Protein AF-A0A7K6ZBY2-F1 (afdb_monomer)

Structure (mmCIF, N/CA/C/O backbone):
data_AF-A0A7K6ZBY2-F1
#
_entry.id   AF-A0A7K6ZBY2-F1
#
loop_
_atom_site.group_PDB
_atom_site.id
_atom_site.type_symbol
_atom_site.label_atom_id
_atom_site.label_alt_id
_atom_site.label_comp_id
_atom_site.label_asym_id
_atom_site.label_entity_id
_atom_site.label_seq_id
_atom_site.pdbx_PDB_ins_code
_atom_site.Cartn_x
_atom_site.Cartn_y
_atom_site.Cartn_z
_atom_site.occupancy
_atom_site.B_iso_or_equiv
_atom_site.auth_seq_id
_atom_site.auth_comp_id
_atom_site.auth_asym_id
_atom_site.auth_atom_id
_atom_site.pdbx_PDB_model_num
ATOM 1 N N . ALA A 1 1 ? -10.768 9.739 -2.137 1.00 87.56 1 ALA A N 1
ATOM 2 C CA . ALA A 1 1 ? -9.295 9.856 -2.192 1.00 87.56 1 ALA A CA 1
ATOM 3 C C . ALA A 1 1 ? -8.799 11.018 -3.068 1.00 87.56 1 ALA A C 1
ATOM 5 O O . ALA A 1 1 ? -9.125 11.081 -4.249 1.00 87.56 1 ALA A O 1
ATOM 6 N N . THR A 1 2 ? -7.986 11.911 -2.498 1.00 94.75 2 THR A N 1
ATOM 7 C CA . THR A 1 2 ? -7.243 12.992 -3.180 1.00 94.75 2 THR A CA 1
ATOM 8 C C . THR A 1 2 ? -5.758 12.935 -2.790 1.00 94.75 2 THR A C 1
ATOM 10 O O . THR A 1 2 ? -5.388 12.206 -1.869 1.00 94.75 2 THR A O 1
ATOM 13 N N . GLY A 1 3 ? -4.892 13.732 -3.430 1.00 92.88 3 GLY A N 1
ATOM 14 C CA . GLY A 1 3 ? -3.460 13.811 -3.083 1.00 92.88 3 GLY A CA 1
ATOM 15 C C . GLY A 1 3 ? -3.172 14.161 -1.612 1.00 92.88 3 GLY A C 1
ATOM 16 O O . GLY A 1 3 ? -2.121 13.805 -1.085 1.00 92.88 3 GLY A O 1
ATOM 17 N N . SER A 1 4 ? -4.120 14.805 -0.923 1.00 96.12 4 SER A N 1
ATOM 18 C CA . SER A 1 4 ? -4.028 15.162 0.496 1.00 96.12 4 SER A CA 1
ATOM 19 C C . SER A 1 4 ? -4.631 14.121 1.446 1.00 96.12 4 SER A C 1
ATOM 21 O O . SER A 1 4 ? -4.537 14.307 2.662 1.00 96.12 4 SER A O 1
ATOM 23 N N . SER A 1 5 ? -5.239 13.042 0.943 1.00 98.19 5 SER A N 1
ATOM 24 C CA . SER A 1 5 ? -5.776 11.963 1.780 1.00 98.19 5 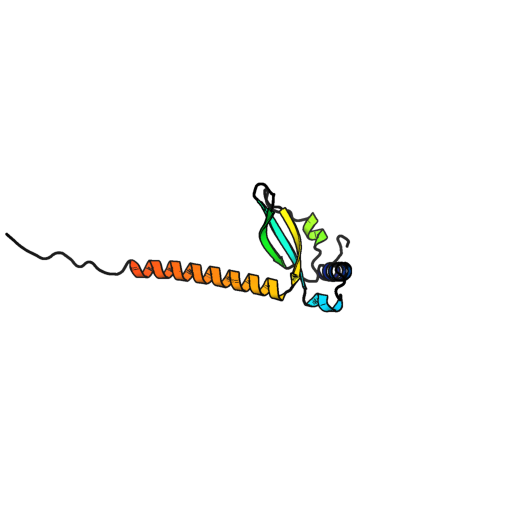SER A CA 1
ATOM 25 C C . SER A 1 5 ? -4.655 11.232 2.516 1.00 98.19 5 SER A C 1
ATOM 27 O O . SER A 1 5 ? -3.626 10.882 1.938 1.00 98.19 5 SER A O 1
ATOM 29 N N . SER A 1 6 ? -4.861 11.007 3.807 1.00 98.56 6 SER A N 1
ATOM 30 C CA . SER A 1 6 ? -3.983 10.209 4.656 1.00 98.56 6 SER A CA 1
ATOM 31 C C . SER A 1 6 ? -4.175 8.707 4.436 1.00 98.56 6 SER A C 1
ATOM 33 O O . SER A 1 6 ? -5.248 8.267 4.018 1.00 98.56 6 SER A O 1
ATOM 35 N N . ALA A 1 7 ? -3.168 7.899 4.772 1.00 98.44 7 ALA A N 1
ATOM 36 C CA . ALA A 1 7 ? -3.285 6.442 4.723 1.00 98.44 7 ALA A CA 1
ATOM 37 C C . ALA A 1 7 ? -4.473 5.934 5.558 1.00 98.44 7 ALA A C 1
ATOM 39 O O . ALA A 1 7 ? -5.233 5.088 5.090 1.00 98.44 7 ALA A O 1
ATOM 40 N N . ARG A 1 8 ? -4.699 6.503 6.751 1.00 98.31 8 ARG A N 1
ATOM 41 C CA . ARG A 1 8 ? -5.838 6.148 7.613 1.00 98.31 8 ARG A CA 1
ATOM 42 C C . ARG A 1 8 ? -7.190 6.431 6.952 1.00 98.31 8 ARG A C 1
ATOM 44 O O . ARG A 1 8 ? -8.109 5.625 7.081 1.00 98.31 8 ARG A O 1
ATOM 51 N N . GLU A 1 9 ? -7.331 7.563 6.266 1.00 98.56 9 GLU A N 1
ATOM 52 C CA . GLU A 1 9 ? -8.562 7.892 5.532 1.00 98.56 9 GLU A CA 1
ATOM 53 C C . GLU A 1 9 ? -8.794 6.909 4.384 1.00 98.56 9 GLU A C 1
ATOM 55 O O . GLU A 1 9 ? -9.900 6.395 4.245 1.00 98.56 9 GLU A O 1
ATOM 60 N N . LEU A 1 10 ? -7.745 6.561 3.632 1.00 98.50 10 LEU A N 1
ATOM 61 C CA . LEU A 1 10 ? -7.853 5.578 2.551 1.00 98.50 10 LEU A CA 1
ATOM 62 C C . LEU A 1 10 ? -8.201 4.173 3.060 1.00 98.50 10 LEU A C 1
ATOM 64 O O . LEU A 1 10 ? -8.990 3.482 2.422 1.00 98.50 10 LEU A O 1
ATOM 68 N N . VAL A 1 11 ? -7.676 3.761 4.221 1.00 98.62 11 VAL A N 1
ATOM 69 C CA . VAL A 1 11 ? -8.072 2.503 4.878 1.00 98.62 11 VAL A CA 1
ATOM 70 C C . VAL A 1 11 ? -9.563 2.518 5.213 1.00 98.62 11 VAL A C 1
ATOM 72 O O . VAL A 1 11 ? -10.265 1.562 4.898 1.00 98.62 11 VAL A O 1
ATOM 75 N N . LYS A 1 12 ? -10.073 3.600 5.815 1.00 98.62 12 LYS A N 1
ATOM 76 C CA . LYS A 1 12 ? -11.505 3.724 6.133 1.00 98.62 12 LYS A CA 1
ATOM 77 C C . LYS A 1 12 ? -12.379 3.701 4.875 1.00 98.62 12 LYS A C 1
ATOM 79 O O . LYS A 1 12 ? -13.380 2.991 4.867 1.00 98.62 12 LYS A O 1
ATOM 84 N N . GLU A 1 13 ? -11.999 4.433 3.824 1.00 98.19 13 GLU A N 1
ATOM 85 C CA . GLU A 1 13 ? -12.706 4.409 2.533 1.00 98.19 13 GLU A CA 1
ATOM 86 C C . GLU A 1 13 ? -12.712 2.991 1.933 1.00 98.19 13 GLU A C 1
ATOM 88 O O . GLU A 1 13 ? -13.734 2.536 1.426 1.00 98.19 13 GLU A O 1
ATOM 93 N N . ALA A 1 14 ? -11.586 2.273 1.987 1.00 98.12 14 ALA A N 1
ATOM 94 C CA . ALA A 1 14 ? -11.489 0.915 1.460 1.00 98.12 14 ALA A CA 1
ATOM 95 C C . ALA A 1 14 ? -12.365 -0.067 2.249 1.00 98.12 14 ALA A C 1
ATOM 97 O O . ALA A 1 14 ? -13.114 -0.829 1.643 1.00 98.12 14 ALA A O 1
ATOM 98 N N . LEU A 1 15 ? -12.316 -0.024 3.585 1.00 98.38 15 LEU A N 1
ATOM 99 C CA . LEU A 1 15 ? -13.144 -0.881 4.439 1.00 98.38 15 LEU A CA 1
ATOM 100 C C . LEU A 1 15 ? -14.633 -0.685 4.158 1.00 98.38 15 LEU A C 1
ATOM 102 O O . LEU A 1 15 ? -15.345 -1.667 3.979 1.00 98.38 15 LEU A O 1
ATOM 106 N N . GLU A 1 16 ? -15.080 0.564 4.040 1.00 98.00 16 GLU A N 1
ATOM 107 C CA . GLU A 1 16 ? -16.466 0.882 3.698 1.00 98.00 16 GLU A CA 1
ATOM 108 C C . GLU A 1 16 ? -16.878 0.279 2.347 1.00 98.00 16 GLU A C 1
ATOM 110 O O . GLU A 1 16 ? -17.920 -0.369 2.254 1.00 98.00 16 GLU A O 1
ATOM 115 N N . ARG A 1 17 ? -16.030 0.393 1.315 1.00 97.81 17 ARG A N 1
ATOM 116 C CA . ARG A 1 17 ? -16.286 -0.205 -0.011 1.00 97.81 17 ARG A CA 1
ATOM 117 C C . ARG A 1 17 ? -16.354 -1.732 0.017 1.00 97.81 17 ARG A C 1
ATOM 119 O O . ARG A 1 17 ? -17.066 -2.314 -0.795 1.00 97.81 17 ARG A O 1
ATOM 126 N N . TYR A 1 18 ? -15.633 -2.372 0.935 1.00 96.62 18 TYR A N 1
ATOM 127 C CA . TYR A 1 18 ? -15.691 -3.820 1.155 1.00 96.62 18 TYR A CA 1
ATOM 128 C C . TYR A 1 18 ? -16.816 -4.251 2.112 1.00 96.62 18 TYR A C 1
ATOM 130 O O . TYR A 1 18 ? -16.917 -5.434 2.430 1.00 96.62 18 TYR A O 1
ATOM 138 N N . GLY A 1 19 ? -17.662 -3.327 2.585 1.00 97.38 19 GLY A N 1
ATOM 139 C CA . GLY A 1 19 ? -18.739 -3.634 3.530 1.00 97.38 19 GLY A CA 1
ATOM 140 C C . GLY A 1 19 ? -18.250 -3.946 4.950 1.00 97.38 19 GLY A C 1
ATOM 141 O O . GLY A 1 19 ? -18.950 -4.604 5.718 1.00 97.38 19 GLY A O 1
ATOM 142 N N . LEU A 1 20 ? -17.044 -3.498 5.308 1.00 97.06 20 LEU A N 1
ATOM 143 C CA . LEU A 1 20 ? -16.429 -3.680 6.621 1.00 97.06 20 LEU A CA 1
ATOM 144 C C . LEU A 1 20 ? -16.550 -2.412 7.475 1.00 97.06 20 LEU A C 1
ATOM 146 O O . LEU A 1 20 ? -16.604 -1.287 6.979 1.00 97.06 20 LEU A O 1
ATOM 150 N N . SER A 1 21 ? -16.544 -2.585 8.799 1.00 97.50 21 SER A N 1
ATOM 151 C CA . SER A 1 21 ? -16.657 -1.459 9.729 1.00 97.50 21 SER A CA 1
ATOM 152 C C . SER A 1 21 ? -15.410 -0.577 9.707 1.00 97.50 21 SER A C 1
ATOM 154 O O . SER A 1 21 ? -14.311 -1.034 10.034 1.00 97.50 21 SER A O 1
ATOM 156 N N . GLN A 1 22 ? -15.589 0.721 9.457 1.00 97.81 22 GLN A N 1
ATOM 157 C CA . GLN A 1 22 ? -14.524 1.727 9.550 1.00 97.81 22 GLN A CA 1
ATOM 158 C C . GLN A 1 22 ? -13.925 1.839 10.965 1.00 97.81 22 GLN A C 1
ATOM 160 O O . GLN A 1 22 ? -12.796 2.310 11.120 1.00 97.81 22 GLN A O 1
ATOM 165 N N . LEU A 1 23 ? -14.635 1.368 12.000 1.00 97.50 23 LEU A N 1
ATOM 166 C CA . LEU A 1 23 ? -14.120 1.295 13.374 1.00 97.50 23 LEU A CA 1
ATOM 167 C C . LEU A 1 23 ? -12.948 0.311 13.493 1.00 97.50 23 LEU A C 1
ATOM 169 O O . LEU A 1 23 ? -12.048 0.519 14.304 1.00 97.50 23 LEU A O 1
ATOM 173 N N . SER A 1 24 ? -12.911 -0.719 12.641 1.00 97.19 24 SER A N 1
ATOM 174 C CA . SER A 1 24 ? -11.811 -1.687 12.590 1.00 97.19 24 SER A CA 1
ATOM 175 C C . SER A 1 24 ? -10.569 -1.177 11.855 1.00 97.19 24 SER A C 1
ATOM 177 O O . SER A 1 24 ? -9.575 -1.891 11.809 1.00 97.19 24 SER A O 1
ATOM 179 N N . ALA A 1 25 ? -10.555 0.064 11.345 1.00 97.62 25 ALA A N 1
ATOM 180 C CA . ALA A 1 25 ? -9.421 0.621 10.595 1.00 97.62 25 ALA A CA 1
ATOM 181 C C . ALA A 1 25 ? -8.072 0.522 11.328 1.00 97.62 25 ALA A C 1
ATOM 183 O O . ALA A 1 25 ? -7.038 0.396 10.684 1.00 97.62 25 ALA A O 1
ATOM 184 N N . GLY A 1 26 ? -8.070 0.533 12.666 1.00 97.06 26 GLY A N 1
ATOM 185 C CA . GLY A 1 26 ? -6.850 0.339 13.456 1.00 97.06 26 GLY A CA 1
ATOM 186 C C . GLY A 1 26 ? -6.220 -1.056 13.338 1.00 97.06 26 GLY A C 1
ATOM 187 O O . GLY A 1 26 ? -5.048 -1.201 13.655 1.00 97.06 26 GLY A O 1
ATOM 188 N N . GLN A 1 27 ? -6.967 -2.060 12.875 1.00 97.88 27 GLN A N 1
ATOM 189 C CA . GLN A 1 27 ? -6.497 -3.436 12.666 1.00 97.88 27 GLN A CA 1
ATOM 190 C C . GLN A 1 27 ? -5.902 -3.649 11.272 1.00 97.88 27 GLN A C 1
ATOM 192 O O . GLN A 1 27 ? -5.298 -4.689 11.015 1.00 97.88 27 GLN A O 1
ATOM 197 N N . TYR A 1 28 ? -6.059 -2.672 10.380 1.00 98.44 28 TYR A N 1
ATOM 198 C CA . TYR A 1 28 ? -5.570 -2.731 9.012 1.00 98.44 28 TYR A CA 1
ATOM 199 C C . TYR A 1 28 ? -4.431 -1.737 8.799 1.00 98.44 28 TYR A C 1
ATOM 201 O O . TYR A 1 28 ? -4.245 -0.771 9.551 1.00 98.44 28 TYR A O 1
ATOM 209 N N . ALA A 1 29 ? -3.647 -2.000 7.766 1.00 97.75 29 ALA A N 1
ATOM 210 C CA . ALA A 1 29 ? -2.607 -1.121 7.284 1.00 97.75 29 ALA A CA 1
ATOM 211 C C . ALA A 1 29 ? -2.713 -0.993 5.767 1.00 97.75 29 ALA A C 1
ATOM 213 O O . ALA A 1 29 ? -3.091 -1.940 5.076 1.00 97.75 29 ALA A O 1
ATOM 214 N N . LEU A 1 30 ? -2.372 0.191 5.262 1.00 98.31 30 LEU A N 1
ATOM 215 C CA . LEU A 1 30 ? -2.154 0.389 3.839 1.00 98.31 30 LEU A CA 1
ATOM 216 C C . LEU A 1 30 ? -0.675 0.136 3.551 1.00 98.31 30 LEU A C 1
ATOM 218 O O . LEU A 1 30 ? 0.192 0.728 4.196 1.00 98.31 30 LEU A O 1
ATOM 222 N N . CYS A 1 31 ? -0.393 -0.734 2.593 1.00 98.06 31 CYS A N 1
ATOM 223 C CA . CYS A 1 31 ? 0.957 -1.124 2.215 1.00 98.06 31 CYS A CA 1
ATOM 224 C C . CYS A 1 31 ? 1.268 -0.638 0.796 1.00 98.06 31 CYS A C 1
ATOM 226 O O . CYS A 1 31 ? 0.478 -0.856 -0.122 1.00 98.06 31 CYS A O 1
ATOM 228 N N . ASP A 1 32 ? 2.426 0.001 0.616 1.00 97.69 32 ASP A N 1
ATOM 229 C CA . ASP A 1 32 ? 3.037 0.233 -0.696 1.00 97.69 32 ASP A CA 1
ATOM 230 C C . ASP A 1 32 ? 3.823 -1.024 -1.077 1.00 97.69 32 ASP A C 1
ATOM 232 O O . ASP A 1 32 ? 4.852 -1.327 -0.470 1.00 97.69 32 ASP A O 1
ATOM 236 N N . VAL A 1 33 ? 3.283 -1.793 -2.022 1.00 97.62 33 VAL A N 1
ATOM 237 C CA . VAL A 1 33 ? 3.783 -3.111 -2.419 1.00 97.62 33 VAL A CA 1
ATOM 238 C C . VAL A 1 33 ? 4.457 -3.009 -3.778 1.00 97.62 33 VAL A C 1
ATOM 240 O O . VAL A 1 33 ? 3.858 -2.558 -4.758 1.00 97.62 33 VAL A O 1
ATOM 243 N N . ILE A 1 34 ? 5.705 -3.462 -3.840 1.00 97.69 34 ILE A N 1
ATOM 244 C CA . ILE A 1 34 ? 6.505 -3.542 -5.056 1.00 97.69 34 ILE A CA 1
ATOM 245 C C . ILE A 1 34 ? 6.596 -4.999 -5.491 1.00 97.69 34 ILE A C 1
ATOM 247 O O . ILE A 1 34 ? 6.818 -5.902 -4.685 1.00 97.69 34 ILE A O 1
ATOM 251 N N . GLY A 1 35 ? 6.433 -5.229 -6.785 1.00 97.50 35 GLY A N 1
ATOM 252 C CA . GLY A 1 35 ? 6.472 -6.563 -7.358 1.00 97.50 35 GLY A CA 1
ATOM 253 C C . GLY A 1 35 ? 6.659 -6.531 -8.861 1.00 97.50 35 GLY A C 1
ATOM 254 O O . GLY A 1 35 ? 6.902 -5.482 -9.460 1.00 97.50 35 GLY A O 1
ATOM 255 N N . LYS A 1 36 ? 6.524 -7.692 -9.483 1.00 97.12 36 LYS A N 1
ATOM 256 C CA . LYS A 1 36 ? 6.592 -7.866 -10.936 1.00 97.12 36 LYS A CA 1
ATOM 257 C C . LYS A 1 36 ? 5.535 -8.858 -11.390 1.00 97.12 36 LYS A C 1
ATOM 259 O O . LYS A 1 36 ? 4.996 -9.635 -10.605 1.00 97.12 36 LYS A O 1
ATOM 264 N N . PHE A 1 37 ? 5.219 -8.805 -12.674 1.00 95.12 37 PHE A N 1
ATOM 265 C CA . PHE A 1 37 ? 4.342 -9.776 -13.305 1.00 95.12 37 PHE A CA 1
ATOM 266 C C . PHE A 1 37 ? 5.200 -10.836 -13.988 1.00 95.12 37 PHE A C 1
ATOM 268 O O . PHE A 1 37 ? 5.943 -10.519 -14.914 1.00 95.12 37 PHE A O 1
ATOM 275 N N . GLU A 1 38 ? 5.103 -12.081 -13.532 1.00 93.25 38 GLU A N 1
ATOM 276 C CA . GLU A 1 38 ? 5.932 -13.184 -14.014 1.00 93.25 38 GLU A CA 1
ATOM 277 C C . GLU A 1 38 ? 5.121 -14.281 -14.707 1.00 93.25 38 GLU A C 1
ATOM 279 O O . GLU A 1 38 ? 3.933 -14.493 -14.441 1.00 93.25 38 GLU A O 1
ATOM 284 N N . GLY A 1 39 ? 5.806 -15.024 -15.578 1.00 91.62 39 GLY A N 1
ATOM 285 C CA . GLY A 1 39 ? 5.252 -16.161 -16.303 1.00 91.62 39 GLY A CA 1
ATOM 286 C C . GLY A 1 39 ? 4.326 -15.778 -17.467 1.00 91.62 39 GLY A C 1
ATOM 287 O O . GLY A 1 39 ? 4.004 -14.604 -17.665 1.00 91.62 39 GLY A O 1
ATOM 288 N N . PRO A 1 40 ? 3.881 -16.776 -18.251 1.00 92.00 40 PRO A N 1
ATOM 289 C CA . PRO A 1 40 ? 3.035 -16.556 -19.428 1.00 92.00 40 PRO A CA 1
ATOM 290 C C . PRO A 1 40 ? 1.683 -15.915 -19.077 1.00 92.00 40 PRO A C 1
ATOM 292 O O . PRO A 1 40 ? 1.157 -15.126 -19.854 1.00 92.00 40 PRO A O 1
ATOM 295 N N . GLU A 1 41 ? 1.160 -16.190 -17.880 1.00 93.38 41 GLU A N 1
ATOM 296 C CA . GLU A 1 41 ? -0.101 -15.624 -17.382 1.00 93.38 41 GLU A CA 1
ATOM 297 C C . GLU A 1 41 ? 0.056 -14.255 -16.706 1.00 93.38 41 GLU A C 1
ATOM 299 O O . GLU A 1 41 ? -0.929 -13.704 -16.221 1.00 93.38 41 GLU A O 1
ATOM 304 N N . LYS A 1 42 ? 1.277 -13.697 -16.649 1.00 92.00 42 LYS A N 1
ATOM 305 C CA . LYS A 1 42 ? 1.566 -12.427 -15.963 1.00 92.00 42 LYS A CA 1
ATOM 306 C C . LYS A 1 42 ? 0.984 -12.418 -14.545 1.00 92.00 42 LYS A C 1
ATOM 308 O O . LYS A 1 42 ? 0.208 -11.535 -14.183 1.00 92.00 42 LYS A O 1
ATOM 313 N N . ARG A 1 43 ? 1.340 -13.414 -13.730 1.00 95.81 43 ARG A N 1
ATOM 314 C CA . ARG A 1 43 ? 0.905 -13.472 -12.326 1.00 95.81 43 ARG A CA 1
ATOM 315 C C . ARG A 1 43 ? 1.730 -12.508 -11.490 1.00 95.81 43 ARG A C 1
ATOM 317 O O . ARG A 1 43 ? 2.935 -12.382 -11.689 1.00 95.81 43 ARG A O 1
ATOM 324 N N . TRP A 1 44 ? 1.074 -11.834 -10.555 1.00 96.31 44 TRP A N 1
ATOM 325 C CA . TRP A 1 44 ? 1.743 -10.923 -9.633 1.00 96.31 44 TRP A CA 1
ATOM 326 C C . TRP A 1 44 ? 2.644 -11.690 -8.665 1.00 96.31 44 TRP A C 1
ATOM 328 O O . TRP A 1 44 ? 2.184 -12.636 -8.027 1.00 96.31 44 TRP A O 1
ATOM 338 N N . GLN A 1 45 ? 3.896 -11.255 -8.550 1.00 96.06 45 GLN A N 1
ATOM 339 C CA . GLN A 1 45 ? 4.853 -11.707 -7.547 1.00 96.06 45 GLN A CA 1
ATOM 340 C C . GLN A 1 45 ? 5.310 -10.502 -6.731 1.00 96.06 45 GLN A C 1
ATOM 342 O O . GLN A 1 45 ? 5.856 -9.542 -7.283 1.00 96.06 45 GLN A O 1
ATOM 347 N N . THR A 1 46 ? 5.047 -10.544 -5.426 1.00 95.44 46 THR A N 1
ATOM 348 C CA . THR A 1 46 ? 5.470 -9.507 -4.483 1.00 95.44 46 THR A CA 1
ATOM 349 C C . THR A 1 46 ? 6.947 -9.682 -4.161 1.00 95.44 46 THR A C 1
ATOM 351 O O . THR A 1 46 ? 7.377 -10.766 -3.785 1.00 95.44 46 THR A O 1
ATOM 354 N N . GLU A 1 47 ? 7.703 -8.596 -4.279 1.00 94.94 47 GLU A N 1
ATOM 355 C CA . GLU A 1 47 ? 9.145 -8.551 -4.010 1.00 94.94 47 GLU A CA 1
ATOM 356 C C . GLU A 1 47 ? 9.439 -7.860 -2.679 1.00 94.94 47 GLU A C 1
ATOM 358 O O . GLU A 1 47 ? 10.366 -8.223 -1.964 1.00 94.94 47 GLU A O 1
ATOM 363 N N . GLY A 1 48 ? 8.620 -6.878 -2.311 1.00 92.62 48 GLY A N 1
ATOM 364 C CA . GLY A 1 48 ? 8.705 -6.227 -1.015 1.00 92.62 48 GLY A CA 1
ATOM 365 C C . GLY A 1 48 ? 7.502 -5.339 -0.760 1.00 92.62 48 GLY A C 1
ATOM 366 O O . GLY A 1 48 ? 6.781 -4.952 -1.681 1.00 92.62 48 GLY A O 1
ATOM 367 N N . LEU A 1 49 ? 7.288 -4.997 0.504 1.00 95.31 49 LEU A N 1
ATOM 368 C CA . LEU A 1 49 ? 6.244 -4.065 0.903 1.00 95.31 49 LEU A CA 1
ATOM 369 C C . LEU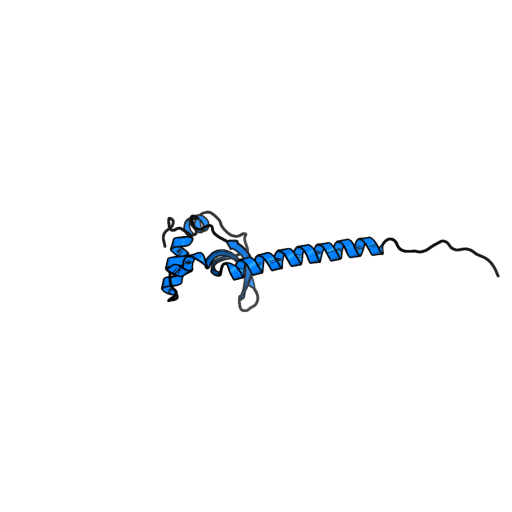 A 1 49 ? 6.743 -3.114 1.980 1.00 95.31 49 LEU A C 1
ATOM 371 O O . LEU A 1 49 ? 7.626 -3.446 2.768 1.00 95.31 49 LEU A O 1
ATOM 375 N N . ARG A 1 50 ? 6.129 -1.935 2.036 1.00 96.19 50 ARG A N 1
ATOM 376 C CA . ARG A 1 50 ? 6.304 -0.961 3.111 1.00 96.19 50 ARG A CA 1
ATOM 377 C C . ARG A 1 50 ? 4.946 -0.590 3.681 1.00 96.19 50 ARG A C 1
ATOM 379 O O . ARG A 1 50 ? 4.050 -0.192 2.940 1.00 96.19 50 ARG A O 1
ATOM 386 N N . VAL A 1 51 ? 4.803 -0.669 4.999 1.00 97.69 51 VAL A N 1
ATOM 387 C CA . VAL A 1 51 ? 3.625 -0.134 5.691 1.00 97.69 51 VAL A CA 1
ATOM 388 C C . VAL A 1 51 ? 3.666 1.392 5.658 1.00 97.69 51 VAL A C 1
ATOM 390 O O . VAL A 1 51 ? 4.686 1.989 5.997 1.00 97.69 51 VAL A O 1
ATOM 393 N N . LEU A 1 52 ? 2.562 2.018 5.257 1.00 98.12 52 LEU A N 1
ATOM 394 C CA . LEU A 1 52 ? 2.401 3.469 5.291 1.00 98.12 52 LEU A CA 1
ATOM 395 C C . LEU A 1 52 ? 1.903 3.901 6.670 1.00 98.12 52 LEU A C 1
ATOM 397 O O . LEU A 1 52 ? 0.907 3.369 7.167 1.00 98.12 52 LEU A O 1
ATOM 401 N N . GLY A 1 53 ? 2.570 4.883 7.277 1.00 98.00 53 GLY A N 1
ATOM 402 C CA . GLY A 1 53 ? 2.112 5.484 8.525 1.00 98.00 53 GLY A CA 1
ATOM 403 C C . GLY A 1 53 ? 0.756 6.176 8.365 1.00 98.00 53 GLY A C 1
ATOM 404 O O . GLY A 1 53 ? 0.453 6.740 7.315 1.00 98.00 53 GLY A O 1
ATOM 405 N N . ASP A 1 54 ? -0.051 6.184 9.428 1.00 98.25 54 ASP A N 1
ATOM 406 C CA . ASP A 1 54 ? -1.446 6.654 9.412 1.00 98.25 54 ASP A CA 1
ATOM 407 C C . ASP A 1 54 ? -1.630 8.056 8.791 1.00 98.25 54 ASP A C 1
ATOM 409 O O . ASP A 1 54 ? -2.649 8.307 8.146 1.00 98.25 54 ASP A O 1
ATOM 413 N N . HIS A 1 55 ? -0.646 8.949 8.954 1.00 98.12 55 HIS A N 1
ATOM 414 C CA . HIS A 1 55 ? -0.675 10.339 8.479 1.00 98.12 55 HIS A CA 1
ATOM 415 C C . HIS A 1 55 ? 0.039 10.580 7.140 1.00 98.12 55 HIS A C 1
ATOM 417 O O . HIS A 1 55 ? -0.052 11.688 6.602 1.00 98.12 55 HIS A O 1
ATOM 423 N N . GLU A 1 56 ? 0.731 9.576 6.591 1.00 98.50 56 GLU A N 1
ATOM 424 C CA . GLU A 1 56 ? 1.366 9.679 5.274 1.00 98.50 56 GLU A CA 1
ATOM 425 C C . GLU A 1 56 ? 0.324 9.953 4.191 1.00 98.50 56 GLU A C 1
ATOM 427 O O . GLU A 1 56 ? -0.854 9.650 4.371 1.00 98.50 56 GLU A O 1
ATOM 432 N N . LYS A 1 57 ? 0.762 10.523 3.063 1.00 98.38 57 LYS A N 1
ATOM 433 C CA . LYS A 1 57 ? -0.084 10.877 1.915 1.00 98.38 57 LYS A CA 1
ATOM 434 C C . LYS A 1 57 ? 0.189 9.909 0.755 1.00 98.38 57 LYS A C 1
ATOM 436 O O . LYS A 1 57 ? 1.063 10.198 -0.062 1.00 98.38 57 LYS A O 1
A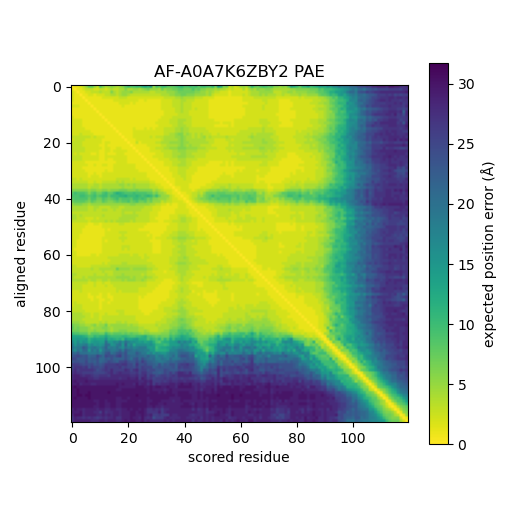TOM 441 N N . PRO A 1 58 ? -0.506 8.7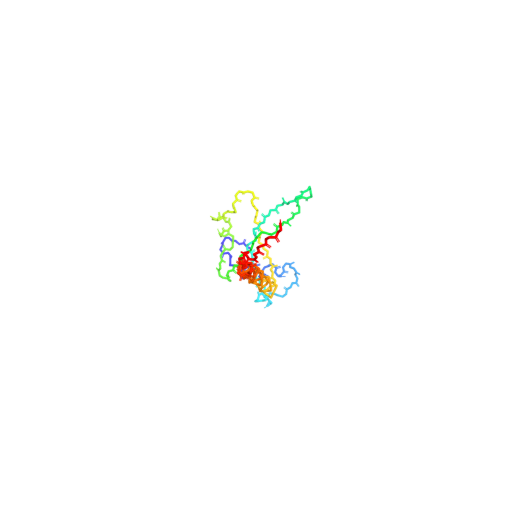55 0.661 1.00 98.00 58 PRO A N 1
ATOM 442 C CA . PRO A 1 58 ? -0.111 7.663 -0.234 1.00 98.00 58 PRO A CA 1
ATOM 443 C C . PRO A 1 58 ? -0.145 8.065 -1.706 1.00 98.00 58 PRO A C 1
ATOM 445 O O . PRO A 1 58 ? 0.738 7.690 -2.469 1.00 98.00 58 PRO A O 1
ATOM 448 N N . LEU A 1 59 ? -1.133 8.879 -2.089 1.00 97.25 59 LEU A N 1
ATOM 449 C CA . LEU A 1 59 ? -1.274 9.360 -3.461 1.00 97.25 59 LEU A CA 1
ATOM 450 C C . LEU A 1 59 ? -0.185 10.379 -3.831 1.00 97.25 59 LEU A C 1
ATOM 452 O O . LEU A 1 59 ? 0.381 10.284 -4.912 1.00 97.25 59 LEU A O 1
ATOM 456 N N . LEU A 1 60 ? 0.207 11.269 -2.911 1.00 97.69 60 LEU A N 1
ATOM 457 C CA . LEU A 1 60 ? 1.356 12.158 -3.128 1.00 97.69 60 LEU A CA 1
ATOM 458 C C . LEU A 1 60 ? 2.671 11.368 -3.244 1.00 97.69 60 LEU A C 1
ATOM 460 O O . LEU A 1 60 ? 3.484 11.635 -4.126 1.00 97.69 60 LEU A O 1
ATOM 464 N N . ILE A 1 61 ? 2.877 10.365 -2.383 1.00 96.62 61 ILE A N 1
ATOM 465 C CA . ILE A 1 61 ? 4.046 9.473 -2.457 1.00 96.62 61 ILE A CA 1
ATOM 466 C C . ILE A 1 61 ? 4.067 8.732 -3.800 1.00 96.62 61 ILE A C 1
ATOM 468 O O . ILE A 1 61 ? 5.128 8.594 -4.410 1.00 96.62 61 ILE A O 1
ATOM 472 N N . GLN A 1 62 ? 2.905 8.287 -4.286 1.00 95.44 62 GLN A N 1
ATOM 473 C CA . GLN A 1 62 ? 2.783 7.612 -5.574 1.00 95.44 62 GLN A CA 1
ATOM 474 C C . GLN A 1 62 ? 3.232 8.493 -6.744 1.00 95.44 62 GLN A C 1
ATOM 476 O O . GLN A 1 62 ? 3.846 7.990 -7.693 1.00 95.44 62 GLN A O 1
ATOM 481 N N . ASP A 1 63 ? 2.935 9.786 -6.686 1.00 96.00 63 ASP A N 1
ATOM 482 C CA . ASP A 1 63 ? 3.317 10.738 -7.724 1.00 96.00 63 ASP A CA 1
ATOM 483 C C . ASP A 1 63 ? 4.818 11.030 -7.697 1.00 96.00 63 ASP A C 1
ATOM 485 O O . ASP A 1 63 ? 5.454 11.042 -8.752 1.00 96.00 63 ASP A O 1
ATOM 489 N N . LEU A 1 64 ? 5.392 11.173 -6.499 1.00 97.06 64 LEU A N 1
ATOM 490 C CA . LEU A 1 64 ? 6.780 11.598 -6.299 1.00 97.06 64 LEU A CA 1
ATOM 491 C C . LEU A 1 64 ? 7.817 10.464 -6.377 1.00 97.06 64 LEU A C 1
ATOM 493 O O . LEU A 1 64 ? 8.981 10.728 -6.664 1.00 97.06 64 LEU A O 1
ATOM 497 N N . TRP A 1 65 ? 7.428 9.214 -6.120 1.00 96.62 65 TRP A N 1
ATOM 498 C CA . TRP A 1 65 ? 8.343 8.066 -6.082 1.00 96.62 65 TRP A CA 1
ATOM 499 C C . TRP A 1 65 ? 7.896 7.007 -7.077 1.00 96.62 65 TRP A C 1
ATOM 501 O O . TRP A 1 65 ? 6.717 6.665 -7.105 1.00 96.62 65 TRP A O 1
ATOM 511 N N . LYS A 1 66 ? 8.815 6.435 -7.862 1.00 95.56 66 LYS A N 1
ATOM 512 C CA . LYS A 1 66 ? 8.508 5.359 -8.819 1.00 95.56 66 LYS A CA 1
ATOM 513 C C . LYS A 1 66 ? 9.334 4.105 -8.521 1.00 95.56 66 LYS A C 1
ATOM 515 O O . LYS A 1 66 ? 10.478 4.239 -8.084 1.00 95.56 66 LYS A O 1
ATOM 520 N N . PRO A 1 67 ? 8.780 2.898 -8.741 1.00 96.38 67 PRO A N 1
ATOM 521 C CA . PRO A 1 67 ? 9.561 1.668 -8.669 1.00 96.38 67 PRO A CA 1
ATOM 522 C C . PRO A 1 67 ? 10.726 1.696 -9.659 1.00 96.38 67 PRO A C 1
ATOM 524 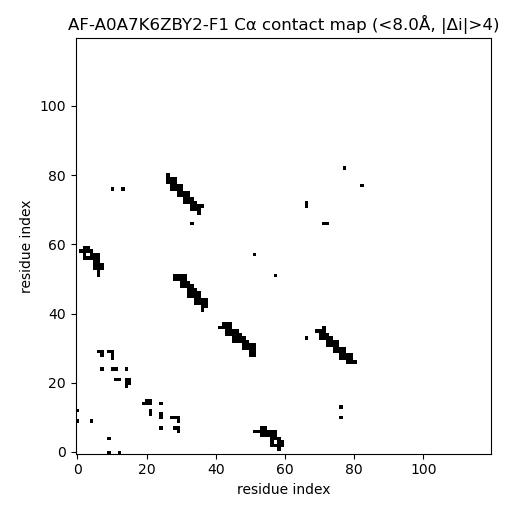O O . PRO A 1 67 ? 10.672 2.383 -10.681 1.00 96.38 67 PRO A O 1
ATOM 527 N N . ARG A 1 68 ? 11.763 0.906 -9.371 1.00 96.50 68 ARG A N 1
ATOM 528 C CA . ARG A 1 68 ? 12.845 0.649 -10.324 1.00 96.50 68 ARG A CA 1
ATOM 529 C C . ARG A 1 68 ? 12.272 0.063 -11.621 1.00 96.50 68 ARG A C 1
ATOM 531 O O . ARG A 1 68 ? 11.277 -0.658 -11.589 1.00 96.50 68 ARG A O 1
ATOM 538 N N . GLU A 1 69 ? 12.923 0.339 -12.748 1.00 96.38 69 GLU A N 1
ATOM 539 C CA . GLU A 1 69 ? 12.578 -0.268 -14.036 1.00 96.38 69 GLU A CA 1
ATOM 540 C C . GLU A 1 69 ? 12.443 -1.797 -13.925 1.00 96.38 69 GLU A C 1
ATOM 542 O O . GLU A 1 69 ? 13.241 -2.460 -13.259 1.00 96.38 69 GLU A O 1
ATOM 547 N N . GLY A 1 70 ? 11.396 -2.341 -14.551 1.00 95.12 70 GLY A N 1
ATOM 548 C CA . GLY A 1 70 ? 11.028 -3.757 -14.465 1.00 95.12 70 GLY A CA 1
ATOM 549 C C . GLY A 1 70 ? 10.116 -4.113 -13.286 1.00 95.12 70 GLY A C 1
ATOM 550 O O . GLY A 1 70 ? 9.552 -5.206 -13.275 1.00 95.12 70 GLY A O 1
ATOM 551 N N . PHE A 1 71 ? 9.907 -3.199 -12.334 1.00 97.25 71 PHE A N 1
ATOM 552 C CA . PHE A 1 71 ? 8.988 -3.389 -11.214 1.00 97.25 71 PHE A CA 1
ATOM 553 C C . PHE A 1 71 ? 7.715 -2.559 -11.374 1.00 97.25 71 PHE A C 1
ATOM 555 O O . PHE A 1 71 ? 7.654 -1.546 -12.069 1.00 97.25 71 PHE A O 1
ATOM 562 N N . SER A 1 72 ? 6.669 -3.013 -10.703 1.00 96.94 72 SER A N 1
ATOM 563 C CA . SER A 1 72 ? 5.350 -2.402 -10.634 1.00 96.94 72 SER A CA 1
ATOM 564 C C . SER A 1 72 ? 4.966 -2.166 -9.174 1.00 96.94 72 SER A C 1
ATOM 566 O O . SER A 1 72 ? 5.528 -2.777 -8.265 1.00 96.94 72 SER A O 1
ATOM 568 N N . ARG A 1 73 ? 3.998 -1.274 -8.951 1.00 96.88 73 ARG A N 1
ATOM 569 C CA . ARG A 1 73 ? 3.495 -0.894 -7.624 1.00 96.88 73 ARG A CA 1
ATOM 570 C C . ARG A 1 73 ? 2.016 -1.245 -7.474 1.00 96.88 73 ARG A C 1
ATOM 572 O O . ARG A 1 73 ? 1.253 -1.065 -8.423 1.00 96.88 73 ARG A O 1
ATOM 579 N N . ARG A 1 74 ? 1.607 -1.640 -6.266 1.00 97.31 74 ARG A N 1
ATOM 580 C CA . ARG A 1 74 ? 0.208 -1.716 -5.814 1.00 97.31 74 ARG A CA 1
ATOM 581 C C . ARG A 1 74 ? 0.071 -1.118 -4.415 1.00 97.31 74 ARG A C 1
ATOM 583 O O . ARG A 1 74 ? 0.946 -1.309 -3.579 1.00 97.31 74 ARG A O 1
ATOM 590 N N . LEU A 1 75 ? -1.027 -0.405 -4.165 1.00 97.25 75 LEU A N 1
ATOM 591 C CA . LEU A 1 75 ? -1.452 -0.077 -2.804 1.00 97.25 75 LEU A CA 1
ATOM 592 C C . LEU A 1 75 ? -2.404 -1.174 -2.337 1.00 97.25 75 LEU A C 1
ATOM 594 O O . LEU A 1 75 ? -3.460 -1.365 -2.938 1.00 97.25 75 LEU A O 1
ATOM 598 N N . GLU A 1 76 ? -2.020 -1.892 -1.289 1.00 97.62 76 GLU A N 1
ATOM 599 C CA . GLU A 1 76 ? -2.766 -3.047 -0.790 1.00 97.62 76 GLU A CA 1
ATOM 600 C C . GLU A 1 76 ? -3.220 -2.831 0.652 1.00 97.62 76 GLU A C 1
ATOM 602 O O . GLU A 1 76 ? -2.528 -2.200 1.453 1.00 97.62 76 GLU A O 1
ATOM 607 N N . LEU A 1 77 ? -4.400 -3.356 0.979 1.00 97.81 77 LEU A N 1
ATOM 608 C CA . LEU A 1 77 ? -4.949 -3.350 2.329 1.00 97.81 77 LEU A CA 1
ATOM 609 C C . LEU A 1 77 ? -4.649 -4.698 2.985 1.00 97.81 77 LEU A C 1
ATOM 611 O O . LEU A 1 77 ? -5.106 -5.726 2.493 1.00 97.81 77 LEU A O 1
ATOM 615 N N . HIS A 1 78 ? -3.928 -4.682 4.102 1.00 97.38 78 HIS A N 1
ATOM 616 C CA . HIS 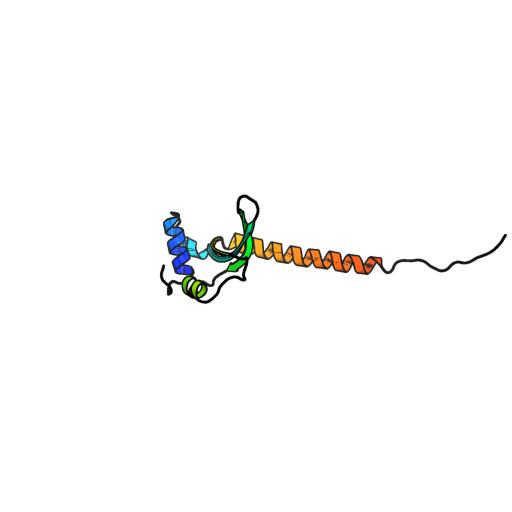A 1 78 ? -3.552 -5.886 4.853 1.00 97.38 78 HIS A CA 1
ATOM 617 C C . HIS A 1 78 ? -3.989 -5.772 6.309 1.00 97.38 78 HIS A C 1
ATOM 619 O O . HIS A 1 78 ? -4.083 -4.659 6.842 1.00 97.38 78 HIS A O 1
ATOM 625 N N . LYS A 1 79 ? -4.230 -6.899 6.989 1.00 97.38 79 LYS A N 1
ATOM 626 C CA . LYS A 1 79 ? -4.339 -6.862 8.454 1.00 97.38 79 LYS A CA 1
ATOM 627 C C . LYS A 1 79 ? -2.956 -6.643 9.046 1.00 97.38 79 LYS A C 1
ATOM 629 O O . LYS A 1 79 ? -1.978 -7.241 8.610 1.00 97.38 79 LYS A O 1
ATOM 634 N N . ARG A 1 80 ? -2.870 -5.839 10.104 1.00 97.06 80 ARG A N 1
ATOM 635 C CA . ARG A 1 80 ? -1.596 -5.578 10.793 1.00 97.06 80 ARG A CA 1
ATOM 636 C C . ARG A 1 80 ? -0.935 -6.859 11.300 1.00 97.06 80 ARG A C 1
ATOM 638 O O . ARG A 1 80 ? 0.271 -6.995 11.154 1.00 97.06 80 ARG A O 1
ATOM 645 N N . ALA A 1 81 ? -1.730 -7.805 11.800 1.00 96.12 81 AL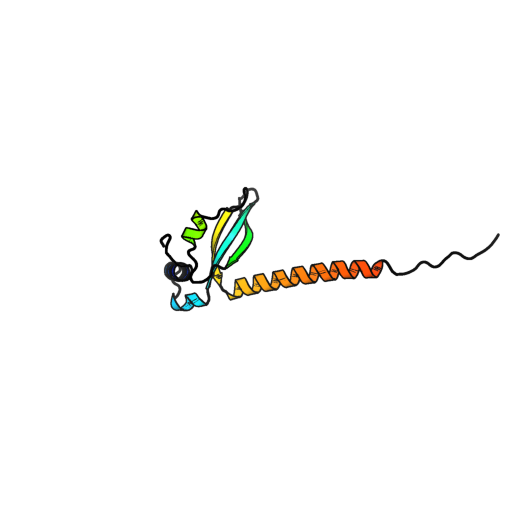A A N 1
ATOM 646 C CA . ALA A 1 81 ? -1.240 -9.104 12.257 1.00 96.12 81 ALA A CA 1
ATOM 647 C C . ALA A 1 81 ? -0.573 -9.924 11.134 1.00 96.12 81 ALA A C 1
ATOM 649 O O . ALA A 1 81 ? 0.451 -10.551 11.366 1.00 96.12 81 ALA A O 1
ATOM 650 N N . GLU A 1 82 ? -1.110 -9.884 9.909 1.00 94.69 82 GLU A N 1
ATOM 651 C CA . GLU A 1 82 ? -0.538 -10.602 8.756 1.00 94.69 82 GLU A CA 1
ATOM 652 C C . GLU A 1 82 ? 0.810 -9.993 8.344 1.00 94.69 82 GLU A C 1
ATOM 654 O O . GLU A 1 82 ? 1.759 -10.710 8.031 1.00 94.69 82 GLU A O 1
ATOM 659 N N . VAL A 1 83 ? 0.917 -8.661 8.391 1.00 93.56 83 VAL A N 1
ATOM 660 C CA . VAL A 1 83 ? 2.171 -7.955 8.096 1.00 93.56 83 VAL A CA 1
ATOM 661 C C . VAL A 1 83 ? 3.232 -8.230 9.163 1.00 93.56 83 VAL A C 1
ATOM 663 O O . VAL A 1 83 ? 4.397 -8.441 8.831 1.00 93.56 83 VAL A O 1
ATOM 666 N N . GLU A 1 84 ? 2.839 -8.248 10.435 1.00 91.56 84 GLU A N 1
ATOM 667 C CA . GLU A 1 84 ? 3.724 -8.594 11.549 1.00 91.56 84 GLU A CA 1
ATOM 668 C C . GLU A 1 84 ? 4.227 -10.040 11.441 1.00 91.56 84 GLU A C 1
ATOM 670 O O . GLU A 1 84 ? 5.419 -10.290 11.605 1.00 91.56 84 GLU A O 1
ATOM 675 N N . GLU A 1 85 ? 3.355 -10.982 11.073 1.00 90.69 85 GLU A N 1
ATOM 676 C CA . GLU A 1 85 ? 3.741 -12.373 10.828 1.00 90.69 85 GLU A CA 1
ATOM 677 C C . GLU A 1 85 ? 4.734 -12.497 9.662 1.00 90.69 85 GLU A C 1
ATOM 679 O O . GLU A 1 85 ? 5.706 -13.251 9.749 1.00 90.69 85 GLU A O 1
ATOM 684 N N . LEU A 1 86 ? 4.528 -11.749 8.573 1.00 87.12 86 LEU A N 1
ATOM 685 C CA . LEU A 1 86 ? 5.463 -11.728 7.447 1.00 87.12 86 LEU A CA 1
ATOM 686 C C . LEU A 1 86 ? 6.835 -11.180 7.866 1.00 87.12 86 LEU A C 1
ATOM 688 O O . LEU A 1 86 ? 7.858 -11.761 7.508 1.00 87.12 86 LEU A O 1
ATOM 692 N N . ALA A 1 87 ? 6.854 -10.104 8.656 1.00 84.44 87 ALA A N 1
ATOM 693 C CA . ALA A 1 87 ? 8.086 -9.530 9.189 1.00 84.44 87 ALA A CA 1
ATOM 694 C C . ALA A 1 87 ? 8.815 -10.506 10.129 1.00 84.44 87 ALA A C 1
ATOM 696 O O . ALA A 1 87 ? 10.035 -10.640 10.050 1.00 84.44 87 ALA A O 1
ATOM 697 N N . ALA A 1 88 ? 8.082 -11.233 10.978 1.00 83.88 88 ALA A N 1
ATOM 698 C CA . ALA A 1 88 ? 8.656 -12.249 11.857 1.00 83.88 88 ALA A CA 1
ATOM 699 C C . ALA A 1 88 ? 9.294 -13.406 11.066 1.00 83.88 88 ALA A C 1
ATOM 701 O O . ALA A 1 88 ? 10.425 -13.800 11.348 1.00 83.88 88 ALA A O 1
ATOM 702 N N . LYS A 1 89 ? 8.617 -13.896 10.018 1.00 80.31 89 LYS A N 1
ATOM 703 C CA . LYS A 1 89 ? 9.159 -14.940 9.130 1.00 80.31 89 LYS A CA 1
ATOM 704 C C . LYS A 1 89 ? 10.446 -14.500 8.429 1.00 80.31 89 LYS A C 1
ATOM 706 O O . LYS A 1 89 ? 11.359 -15.307 8.275 1.00 80.31 89 LYS A O 1
ATOM 711 N N . ASP A 1 90 ? 10.536 -13.240 8.010 1.00 74.44 90 ASP A N 1
ATOM 712 C CA . ASP A 1 90 ? 11.736 -12.709 7.354 1.00 74.44 90 ASP A CA 1
ATOM 713 C C . ASP A 1 90 ? 12.951 -12.692 8.304 1.00 74.44 90 ASP A C 1
ATOM 715 O O . ASP A 1 90 ? 14.046 -13.143 7.944 1.00 74.44 90 ASP A O 1
ATOM 719 N N . VAL A 1 91 ? 12.737 -12.299 9.567 1.00 72.56 91 VAL A N 1
ATOM 720 C CA . VAL A 1 91 ? 13.758 -12.378 10.627 1.00 72.56 91 VAL A CA 1
ATOM 721 C C . VAL A 1 91 ? 14.250 -13.816 10.809 1.00 72.56 91 VAL A C 1
ATOM 723 O O . VAL A 1 91 ? 15.461 -14.055 10.794 1.00 72.56 91 VAL A O 1
ATOM 726 N N . ASP A 1 92 ? 13.336 -14.785 10.887 1.00 69.88 92 ASP A N 1
ATOM 727 C CA . ASP A 1 92 ? 13.692 -16.198 11.043 1.00 69.88 92 ASP A CA 1
ATOM 728 C C . ASP A 1 92 ? 14.546 -16.719 9.874 1.00 69.88 92 ASP A C 1
ATOM 730 O O . ASP A 1 92 ? 15.522 -17.448 10.089 1.00 69.88 92 ASP A O 1
ATOM 734 N N . THR A 1 93 ? 14.242 -16.324 8.630 1.00 63.31 93 THR A N 1
ATOM 735 C CA . THR A 1 93 ? 15.054 -16.728 7.465 1.00 63.31 93 THR A CA 1
ATOM 736 C C . THR A 1 93 ? 16.466 -16.143 7.501 1.00 63.31 93 THR A C 1
ATOM 738 O O . THR A 1 93 ? 17.431 -16.843 7.168 1.00 63.31 93 THR A O 1
ATOM 741 N N . THR A 1 94 ? 16.617 -14.906 7.979 1.00 65.38 94 THR A N 1
ATOM 742 C CA . THR A 1 94 ? 17.924 -14.263 8.160 1.00 65.38 94 THR A CA 1
ATOM 743 C C . THR A 1 94 ? 18.755 -15.004 9.212 1.00 65.38 94 THR A C 1
ATOM 745 O O . THR A 1 94 ? 19.917 -15.348 8.966 1.00 65.38 94 THR A O 1
ATOM 748 N N . THR A 1 95 ? 18.159 -15.343 10.359 1.00 63.31 95 THR A N 1
ATOM 749 C CA . THR A 1 95 ? 18.831 -16.086 11.439 1.00 63.31 95 THR A CA 1
ATOM 750 C C . THR A 1 95 ? 19.163 -17.532 11.035 1.00 63.31 95 THR A C 1
ATOM 752 O O . THR A 1 95 ? 20.250 -18.037 11.339 1.00 63.31 95 THR A O 1
ATOM 755 N N . ALA A 1 96 ? 18.294 -18.201 10.271 1.00 61.78 96 ALA A N 1
ATOM 756 C CA . ALA A 1 96 ? 18.568 -19.531 9.719 1.00 61.78 96 ALA A CA 1
ATOM 757 C C . ALA A 1 96 ? 19.698 -19.525 8.665 1.00 61.78 96 ALA A C 1
ATOM 759 O O . ALA A 1 96 ? 20.474 -20.480 8.569 1.00 61.78 96 ALA A O 1
ATOM 760 N N . GLY A 1 97 ? 19.834 -18.447 7.888 1.00 56.84 97 GLY A N 1
ATOM 761 C CA . GLY A 1 97 ? 20.953 -18.254 6.962 1.00 56.84 97 GLY A CA 1
ATOM 762 C C . GLY A 1 97 ? 22.299 -18.108 7.680 1.00 56.84 97 GLY A C 1
ATOM 763 O O . GLY A 1 97 ? 23.297 -18.707 7.265 1.00 56.84 97 GLY A O 1
ATOM 764 N N . GLN A 1 98 ? 22.317 -17.384 8.803 1.00 58.09 98 GLN A N 1
ATOM 765 C CA . GLN A 1 98 ? 23.512 -17.192 9.632 1.00 58.09 98 GLN A CA 1
ATOM 766 C C . GLN A 1 98 ? 23.974 -18.493 10.306 1.00 58.09 98 GLN A C 1
ATOM 768 O O . GLN A 1 98 ? 25.166 -18.804 10.287 1.00 58.09 98 GLN A O 1
ATOM 773 N N . S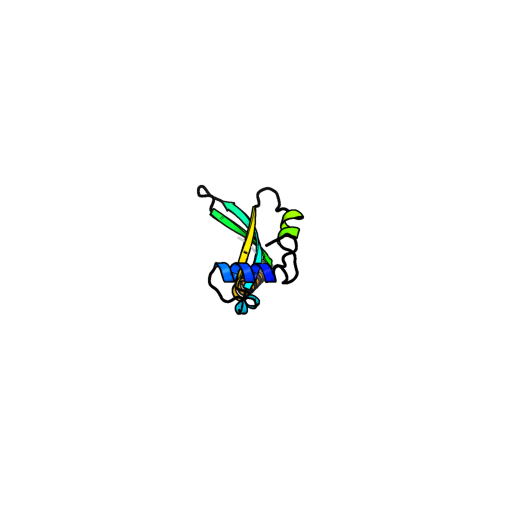ER A 1 99 ? 23.052 -19.315 10.821 1.00 53.19 99 SER A N 1
ATOM 774 C CA . SER A 1 99 ? 23.417 -20.596 11.449 1.00 53.19 99 SER A CA 1
ATOM 775 C C . SER A 1 99 ? 24.050 -21.588 10.459 1.00 53.19 99 SER A C 1
ATOM 777 O O . SER A 1 99 ? 25.001 -22.293 10.807 1.00 53.19 99 SER A O 1
ATOM 779 N N . ARG A 1 100 ? 23.616 -21.591 9.189 1.00 50.75 100 ARG A N 1
ATOM 780 C CA . ARG A 1 100 ? 24.245 -22.374 8.105 1.00 50.75 100 ARG A CA 1
ATOM 781 C C . ARG A 1 100 ? 25.633 -21.859 7.713 1.00 50.75 100 ARG A C 1
ATOM 783 O O . ARG A 1 100 ? 26.476 -22.661 7.305 1.00 50.75 100 ARG A O 1
ATOM 790 N N . ALA A 1 101 ? 25.883 -20.555 7.820 1.00 52.91 101 ALA A N 1
ATOM 791 C CA . ALA A 1 101 ? 27.209 -19.979 7.600 1.00 52.91 101 ALA A CA 1
ATOM 792 C C . ALA A 1 101 ? 28.174 -20.364 8.737 1.00 52.91 101 ALA A C 1
ATOM 794 O O . ALA A 1 101 ? 29.270 -20.857 8.470 1.00 52.91 101 ALA A O 1
ATOM 795 N N . TRP A 1 102 ? 27.732 -20.263 9.995 1.00 47.09 102 TRP A N 1
ATOM 796 C CA . TRP A 1 102 ? 28.531 -20.629 11.174 1.00 47.09 102 TRP A CA 1
ATOM 797 C C . TRP A 1 102 ? 28.762 -22.140 11.324 1.00 47.09 102 TRP A C 1
ATOM 799 O O 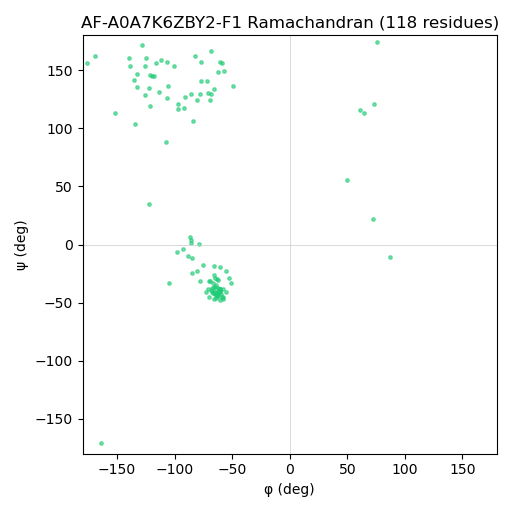. TRP A 1 102 ? 29.822 -22.564 11.786 1.00 47.09 102 TRP A O 1
ATOM 809 N N . GLY A 1 103 ? 27.822 -22.983 10.884 1.00 50.91 103 GLY A N 1
ATOM 810 C CA . GLY A 1 103 ? 28.016 -24.438 10.832 1.00 50.91 103 GLY A CA 1
ATOM 811 C C . GLY A 1 103 ? 29.092 -24.871 9.827 1.00 50.91 103 GLY A C 1
ATOM 812 O O . GLY A 1 103 ? 29.738 -25.900 10.014 1.00 50.91 103 GLY A O 1
ATOM 813 N N . ARG A 1 104 ? 29.337 -24.066 8.784 1.00 49.56 104 ARG A N 1
ATOM 814 C CA . ARG A 1 104 ? 30.339 -24.351 7.744 1.00 49.56 104 ARG A CA 1
ATOM 815 C C . ARG A 1 104 ? 31.764 -23.987 8.171 1.00 49.56 104 ARG A C 1
ATOM 817 O O . ARG A 1 104 ? 32.723 -24.546 7.644 1.00 49.56 104 ARG A O 1
ATOM 824 N N . GLU A 1 105 ? 31.909 -23.079 9.132 1.00 48.16 105 GLU A N 1
ATOM 825 C CA . GLU A 1 105 ? 33.212 -22.688 9.677 1.00 48.16 105 GLU A CA 1
ATOM 826 C C . GLU A 1 105 ? 33.759 -23.726 10.669 1.00 48.16 105 GLU A C 1
ATOM 828 O O . GLU A 1 105 ? 34.959 -23.993 10.688 1.00 48.16 105 GLU A O 1
ATOM 833 N N . ARG A 1 106 ? 32.884 -24.432 11.398 1.00 44.88 106 ARG A N 1
ATOM 834 C CA . ARG A 1 106 ? 33.301 -25.438 12.391 1.00 44.88 106 ARG A CA 1
ATOM 835 C C . ARG A 1 106 ? 33.788 -26.769 11.789 1.00 44.88 106 ARG A C 1
ATOM 837 O O . ARG A 1 106 ? 34.479 -27.520 12.468 1.00 44.88 106 ARG A O 1
ATOM 844 N N . VAL A 1 107 ? 33.482 -27.061 10.520 1.00 48.94 107 VAL A N 1
ATOM 845 C CA . VAL A 1 107 ? 33.892 -28.316 9.843 1.00 48.94 107 VAL A CA 1
ATOM 846 C C . VAL A 1 107 ? 35.304 -28.236 9.236 1.00 48.94 107 VAL A C 1
ATOM 848 O O . VAL A 1 107 ? 35.889 -29.262 8.907 1.00 48.94 107 VAL A O 1
ATOM 851 N N . ARG A 1 108 ? 35.923 -27.049 9.144 1.00 46.50 108 ARG A N 1
ATOM 852 C CA . ARG A 1 108 ? 37.291 -26.900 8.600 1.00 46.50 108 ARG A CA 1
ATOM 853 C C . ARG A 1 108 ? 38.425 -27.099 9.616 1.00 46.50 108 ARG A C 1
ATOM 855 O O . ARG A 1 108 ? 39.583 -26.901 9.268 1.00 46.50 108 ARG A O 1
ATOM 862 N N . GLY A 1 109 ? 38.107 -27.515 10.843 1.00 46.78 109 GLY A N 1
ATOM 863 C CA . GLY A 1 109 ? 39.066 -27.675 11.942 1.00 46.78 109 GLY A CA 1
ATOM 864 C C . GLY A 1 109 ? 39.127 -29.080 12.546 1.00 46.78 109 GLY A C 1
ATOM 865 O O . GLY A 1 109 ? 39.299 -29.188 13.755 1.00 46.78 109 GLY A O 1
ATOM 866 N N . ALA A 1 110 ? 38.955 -30.150 11.762 1.00 42.75 110 ALA A N 1
ATOM 867 C CA . ALA A 1 110 ? 39.085 -31.519 12.267 1.00 42.75 110 ALA A CA 1
ATOM 868 C C . ALA A 1 110 ? 39.918 -32.418 11.335 1.00 42.75 110 ALA A C 1
ATOM 870 O O . ALA A 1 110 ? 39.434 -32.903 10.320 1.00 42.75 110 ALA A O 1
ATOM 871 N N . ALA A 1 111 ? 41.157 -32.647 11.783 1.00 42.34 111 ALA A N 1
ATOM 872 C CA . ALA A 1 111 ? 41.995 -33.833 11.599 1.00 42.34 111 ALA A CA 1
ATOM 873 C C . ALA A 1 111 ? 42.469 -34.228 10.185 1.00 42.34 111 ALA A C 1
ATOM 875 O O . ALA A 1 111 ? 41.726 -34.810 9.411 1.00 42.34 111 ALA A O 1
ATOM 876 N N . THR A 1 112 ? 43.788 -34.124 9.972 1.00 36.84 112 THR A N 1
ATOM 877 C CA . THR A 1 112 ? 44.628 -35.310 9.701 1.00 36.84 112 THR A CA 1
ATOM 878 C C . THR A 1 112 ? 46.062 -35.051 10.177 1.00 36.84 112 THR A C 1
ATOM 880 O O . THR A 1 112 ? 46.757 -34.180 9.660 1.00 36.84 112 THR A O 1
ATOM 883 N N . SER A 1 113 ? 46.467 -35.793 11.209 1.00 40.44 113 SER A N 1
ATOM 884 C CA . SER A 1 113 ? 47.823 -35.898 11.770 1.00 40.44 113 SER A CA 1
ATOM 885 C C . SER A 1 113 ? 48.795 -36.607 10.795 1.00 40.44 113 SER A C 1
ATOM 887 O O . SER A 1 113 ? 48.343 -37.186 9.807 1.00 40.44 113 SER A O 1
ATOM 889 N N . PRO A 1 114 ? 50.126 -36.543 11.020 1.00 41.03 114 PRO A N 1
ATOM 890 C CA . PRO A 1 114 ? 51.141 -36.760 9.987 1.00 41.03 114 PRO A CA 1
ATOM 891 C C . PRO A 1 114 ? 51.431 -38.252 9.739 1.00 41.03 114 PRO A C 1
ATOM 893 O O . PRO A 1 114 ? 51.155 -39.079 10.610 1.00 41.03 114 PRO A O 1
ATOM 896 N N . PRO A 1 115 ? 52.057 -38.623 8.604 1.00 40.03 115 PRO A N 1
ATOM 897 C CA . PRO A 1 115 ? 52.426 -40.006 8.352 1.00 40.03 115 PRO A CA 1
ATOM 898 C C . PRO A 1 115 ? 53.733 -40.375 9.080 1.00 40.03 115 PRO A C 1
ATOM 900 O O . PRO A 1 115 ? 54.780 -39.757 8.896 1.00 40.03 115 PRO A O 1
ATOM 903 N N . ARG A 1 116 ? 53.670 -41.431 9.891 1.00 37.03 116 ARG A N 1
ATOM 904 C CA . ARG A 1 116 ? 54.779 -42.301 10.330 1.00 37.03 116 ARG A CA 1
ATOM 905 C C . ARG A 1 116 ? 54.251 -43.734 10.132 1.00 37.03 116 ARG A C 1
ATOM 907 O O . ARG A 1 116 ? 53.108 -43.970 10.491 1.00 37.03 116 ARG A O 1
ATOM 914 N N . SER A 1 117 ? 54.934 -44.738 9.586 1.00 37.75 117 SER A N 1
ATOM 915 C CA . SER A 1 117 ? 56.339 -44.950 9.232 1.00 37.75 117 SER A CA 1
ATOM 916 C C . SER A 1 117 ? 56.490 -46.321 8.526 1.00 37.75 117 SER A C 1
ATOM 918 O O . SER A 1 117 ? 55.730 -47.228 8.846 1.00 37.75 117 SER A O 1
ATOM 920 N N . CYS A 1 118 ? 57.553 -46.474 7.724 1.00 33.56 118 CYS A N 1
ATOM 921 C CA . CYS A 1 118 ? 58.387 -47.680 7.518 1.00 33.56 118 CYS A CA 1
ATOM 922 C C . CYS A 1 118 ? 57.910 -48.923 6.714 1.00 33.56 118 CYS A C 1
ATOM 924 O O . CYS A 1 118 ? 57.039 -49.670 7.136 1.00 33.56 118 CYS A O 1
ATOM 926 N N . LEU A 1 119 ? 58.715 -49.193 5.667 1.00 31.19 119 LEU A N 1
ATOM 927 C CA . LEU A 1 119 ? 59.359 -50.459 5.248 1.00 31.19 119 LEU A CA 1
ATOM 928 C C . LEU A 1 119 ? 58.509 -51.692 4.878 1.00 31.19 119 LEU A C 1
ATOM 930 O O . LEU A 1 119 ? 58.015 -52.410 5.745 1.00 31.19 119 LEU A O 1
ATOM 934 N N . ARG A 1 120 ? 58.612 -52.084 3.600 1.00 33.22 120 ARG A N 1
ATOM 935 C CA . ARG A 1 120 ? 59.362 -53.288 3.202 1.00 33.22 120 ARG A CA 1
ATOM 936 C C . ARG A 1 120 ? 59.940 -53.138 1.801 1.00 33.22 120 ARG A C 1
ATOM 938 O O . ARG A 1 120 ? 59.284 -52.455 0.987 1.00 33.22 120 ARG A O 1
#

InterPro domains:
  IPR000159 Ras-associating domain [PF00788] (3-80)
  IPR000159 Ras-associating domain [PS50200] (1-82)
  IPR029071 Ubiquitin-like domain superfamily [SSF54236] (1-81)
  IPR052072 Vascular development regulator domain-containing protein [PTHR16027] (1-111)

Foldseek 3Di:
DDQQDFQLNVLLVVCVVVVHDNVCSVQKFWKWWKFAQDDPVRDTDTPDIDTGDRRDRVNNCPVVDDDDPRMDIDTDMDGPVVVVVVVVVVVVVVVVVVVVVVVVVVVVPDDDDDDDDDDD

Secondary structure (DSSP, 8-state):
--TT--HHHHHHHHHHHTT--GGGGGGEEEEEEEEEEETTTTEEEEEEEEEPPTT--HHHHHHH--PPTT-EEEEEEEEHHHHHHHHHHHHHHHHHHHHHHHHHHGGGG---PPP-----

Solvent-accessible surface area (backbone atoms only — not comparable to full-atom values): 7188 Å² total; per-residue (Å²): 138,54,59,83,36,26,31,50,56,52,42,28,55,49,29,49,76,72,76,40,66,53,84,52,40,85,52,42,40,41,26,52,32,35,24,37,67,46,72,97,81,52,43,82,42,83,75,49,73,42,80,51,54,57,79,41,36,58,53,44,48,56,73,77,50,78,69,62,91,87,46,43,78,46,82,44,83,43,47,46,67,61,54,51,52,52,54,53,52,52,53,51,54,54,53,55,53,50,52,57,55,57,58,60,61,66,66,78,75,72,86,83,82,82,94,81,82,84,88,134

Sequence (120 aa):
ATGSSSARELVKEALERYGLSQLSAGQYALCDVIGKFEGPEKRWQTEGLRVLGDHEKPLLIQDLWKPREGFSRRLELHKRAEVEELAAKDVDTTTAGQSRAWGRERVRGAATSPPRSCLR

Organism: Alca torda (NCBI:txid28689)

Nearest PDB structures (foldseek):
  3ec8-assembly1_A  TM=9.621E-01  e=1.236E-11  Homo sapiens
  5kho-assembly1_B  TM=9.234E-01  e=1.203E-08  Homo sapiens
  5khq-assembly1_A  TM=9.339E-01  e=3.628E-08  Homo sapiens
  5kho-assembly1_A  TM=9.391E-01  e=7.409E-08  Homo sapiens
  5khq-assembly1_B  TM=9.357E-01  e=1.025E-07  Homo sapiens

Mean predicted aligned error: 10.8 Å

pLDDT: mean 84.02, std 21.28, range [31.19, 98.62]

Radius of gyration: 24.94 Å; Cα contacts (8 Å, |Δi|>4): 128; chains: 1; bounding box: 78×68×33 Å